Protein AF-A0A850MFL4-F1 (afdb_monomer_lite)

Radius of gyration: 18.97 Å; chains: 1; bounding box: 57×18×50 Å

Secondary structure (DSSP, 8-state):
-HHHHHHHHS-TTTS-HHHHHHHHHHHHHHHHHHHHHHHHH-PPPPHHHHHHHHHHHHHHHHHHHTSPTTHHHHHHHHHHHHHHHHHHHHHHHHHHHHHHHHHHHHT-

Sequence (108 aa):
ISNVLFAYLINLSLLPTWITILISLTFGLPVIVSWSKQTITNRDNSNTTRITTGIGGGIGLAMLIYLPTPYRELMIFSIFGSVFLILYFGKIRRYKRSSLEVQQRSNL

pLDDT: mean 78.22, std 10.34, range [46.91, 90.0]

Foldseek 3Di:
DVVVVVCVVDVVVPDDLVVLLVLLCVLQVLLLVQVLCCLQVVDDDDPVSVVSNVVSNVVSVVSLVVHDPPSSVVVVCVSVVSSVVSNVVSVVNVVVVVVVVVVVVVVD

Structure (mmCIF, N/CA/C/O backbone):
data_AF-A0A850MFL4-F1
#
_entry.id   AF-A0A850MFL4-F1
#
loop_
_atom_site.group_PDB
_atom_site.id
_atom_site.type_symbol
_atom_site.label_atom_id
_atom_site.label_alt_id
_atom_site.label_comp_id
_atom_site.label_asym_id
_atom_site.label_entity_id
_atom_site.label_seq_id
_atom_site.pdbx_PDB_ins_code
_atom_site.Cartn_x
_atom_site.Cartn_y
_atom_site.Cartn_z
_atom_site.occupancy
_atom_site.B_iso_or_equiv
_atom_site.auth_seq_id
_atom_site.auth_comp_id
_atom_site.auth_asym_id
_atom_site.auth_atom_id
_atom_site.pdbx_PDB_model_num
ATOM 1 N N . ILE A 1 1 ? -26.227 10.135 6.498 1.00 46.91 1 ILE A N 1
ATOM 2 C CA . ILE A 1 1 ? -27.003 8.901 6.207 1.00 46.91 1 ILE A CA 1
ATOM 3 C C . ILE A 1 1 ? -26.158 7.833 5.500 1.00 46.91 1 ILE A C 1
ATOM 5 O O . ILE A 1 1 ? -26.190 6.697 5.951 1.00 46.91 1 ILE A O 1
ATOM 9 N N . SER A 1 2 ? -25.319 8.165 4.507 1.00 53.50 2 SER A N 1
ATOM 10 C CA . SER A 1 2 ? -24.434 7.183 3.837 1.00 53.50 2 SER A CA 1
ATOM 11 C C . SER A 1 2 ? -23.399 6.515 4.762 1.00 53.50 2 SER A C 1
ATOM 13 O O . SER A 1 2 ? -23.269 5.296 4.744 1.00 53.50 2 SER A O 1
ATOM 15 N N . ASN A 1 3 ? -22.731 7.278 5.638 1.00 50.09 3 ASN A N 1
ATOM 16 C CA . ASN A 1 3 ? -21.756 6.729 6.600 1.00 50.09 3 ASN A CA 1
ATOM 17 C C . ASN A 1 3 ? -22.395 5.822 7.668 1.00 50.09 3 ASN A C 1
ATOM 19 O O . ASN A 1 3 ? -21.734 4.945 8.212 1.00 50.09 3 ASN A O 1
ATOM 23 N N . VAL A 1 4 ? -23.685 6.022 7.956 1.00 53.19 4 VAL A N 1
ATOM 24 C CA . VAL A 1 4 ? -24.418 5.272 8.989 1.00 53.19 4 VAL A CA 1
ATOM 25 C C . VAL A 1 4 ? -24.928 3.942 8.433 1.00 53.19 4 VAL A C 1
ATOM 27 O O . VAL A 1 4 ? -24.837 2.931 9.114 1.00 53.19 4 VAL A O 1
ATOM 30 N N . LEU A 1 5 ? -25.380 3.910 7.174 1.00 47.56 5 LEU A N 1
ATOM 31 C CA . LEU A 1 5 ? -25.802 2.673 6.504 1.00 47.56 5 LEU A CA 1
ATOM 32 C C . LEU A 1 5 ? -24.644 1.682 6.316 1.00 47.56 5 LEU A C 1
ATOM 34 O O . LEU A 1 5 ? -24.825 0.485 6.526 1.00 47.56 5 LEU A O 1
ATOM 38 N N . PHE A 1 6 ? -23.444 2.171 5.985 1.00 52.56 6 PHE A N 1
ATOM 39 C CA . PHE A 1 6 ? -22.262 1.312 5.854 1.00 52.56 6 PHE A CA 1
ATOM 40 C C . PHE A 1 6 ? -21.788 0.767 7.214 1.00 52.56 6 PHE A C 1
ATOM 42 O O . PHE A 1 6 ? -21.423 -0.400 7.316 1.00 52.56 6 PHE A O 1
ATOM 49 N N . ALA A 1 7 ? -21.871 1.582 8.274 1.00 52.12 7 ALA A N 1
ATOM 50 C CA . ALA A 1 7 ? -21.561 1.164 9.644 1.00 52.12 7 ALA A CA 1
ATOM 51 C C . ALA A 1 7 ? -22.602 0.195 10.245 1.00 52.12 7 ALA A C 1
ATOM 53 O O . ALA A 1 7 ? -22.272 -0.572 11.145 1.00 52.12 7 ALA A O 1
ATOM 54 N N . TYR A 1 8 ? -23.849 0.216 9.757 1.00 48.59 8 TYR A N 1
ATOM 55 C CA . TYR A 1 8 ? -24.928 -0.650 10.247 1.00 48.59 8 TYR A CA 1
ATOM 56 C C . TYR A 1 8 ? -24.892 -2.061 9.638 1.00 48.59 8 TYR A C 1
ATOM 58 O O . TYR A 1 8 ? -25.248 -3.025 10.307 1.00 48.59 8 TYR A O 1
ATOM 66 N N . LEU A 1 9 ? -24.428 -2.205 8.390 1.00 55.00 9 LEU A N 1
ATOM 67 C CA . LEU A 1 9 ? -24.315 -3.512 7.723 1.00 55.00 9 LEU A CA 1
ATOM 68 C C . LEU A 1 9 ? -23.134 -4.351 8.230 1.00 55.00 9 LEU A C 1
ATOM 70 O O . LEU A 1 9 ? -23.191 -5.577 8.193 1.00 55.00 9 LEU A O 1
ATOM 74 N N . ILE A 1 10 ? -22.073 -3.708 8.717 1.00 58.69 10 ILE A N 1
ATOM 75 C CA . ILE A 1 10 ? -20.923 -4.368 9.334 1.00 58.69 10 ILE A CA 1
ATOM 76 C C . ILE A 1 10 ? -20.556 -3.532 10.549 1.00 58.69 10 ILE A C 1
ATOM 78 O O . ILE A 1 10 ? -19.902 -2.49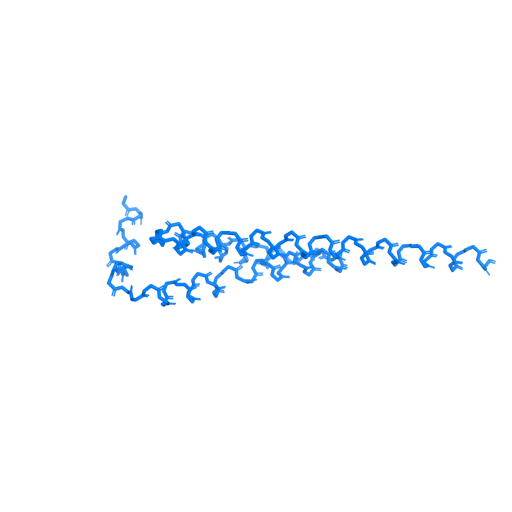6 10.427 1.00 58.69 10 ILE A O 1
ATOM 82 N N . ASN A 1 11 ? -20.975 -3.974 11.732 1.00 61.25 11 ASN A N 1
ATOM 83 C CA . ASN A 1 11 ? -20.535 -3.344 12.964 1.00 61.25 11 ASN A CA 1
ATOM 84 C C . ASN A 1 11 ? -19.046 -3.671 13.173 1.00 61.25 11 ASN A C 1
ATOM 86 O O . ASN A 1 11 ? -18.683 -4.654 13.814 1.00 61.25 11 ASN A O 1
ATOM 90 N N . LEU A 1 12 ? -18.179 -2.852 12.577 1.00 60.19 12 LEU A N 1
ATOM 91 C CA . LEU A 1 12 ? -16.721 -2.998 12.588 1.00 60.19 12 LEU A CA 1
ATOM 92 C C . LEU A 1 12 ? -16.135 -3.005 14.007 1.00 60.19 12 LEU A C 1
ATOM 94 O O . LEU A 1 12 ? -15.028 -3.499 14.191 1.00 60.19 12 LEU A O 1
ATOM 98 N N . SER A 1 13 ? -16.874 -2.503 15.003 1.00 60.53 13 SER A N 1
ATOM 99 C CA . SER A 1 13 ? -16.479 -2.568 16.416 1.00 60.53 13 SER A CA 1
ATOM 100 C C . SER A 1 13 ? -16.594 -3.974 17.025 1.00 60.53 13 SER A C 1
ATOM 102 O O . SER A 1 13 ? -15.897 -4.277 17.988 1.00 60.53 13 SER A O 1
ATOM 104 N N . LEU A 1 14 ? -17.442 -4.839 16.452 1.00 66.62 14 LEU A N 1
ATOM 105 C CA . LEU A 1 14 ? -17.616 -6.237 16.866 1.00 66.62 14 LEU A CA 1
ATOM 106 C C . LEU A 1 14 ? -16.653 -7.187 16.145 1.00 66.62 14 LEU A C 1
ATOM 108 O O . LEU A 1 14 ? -16.489 -8.332 16.565 1.00 66.62 14 LEU A O 1
ATOM 112 N N . LEU A 1 15 ? -16.022 -6.735 15.058 1.00 71.12 15 LEU A N 1
ATOM 113 C CA . LEU A 1 15 ? -15.033 -7.532 14.350 1.00 71.12 15 LEU A CA 1
ATOM 114 C C . LEU A 1 15 ? -13.700 -7.514 15.110 1.00 71.12 15 LEU A C 1
ATOM 116 O O . LEU A 1 15 ? -13.221 -6.444 15.494 1.00 71.12 15 LEU A O 1
ATOM 120 N N . PRO A 1 16 ? -13.053 -8.678 15.285 1.00 81.06 16 PRO A N 1
ATOM 121 C CA . PRO A 1 16 ? -11.688 -8.734 15.775 1.00 81.06 16 PRO A CA 1
ATOM 122 C C . PRO A 1 16 ? -10.771 -7.820 14.957 1.00 81.06 16 PRO A C 1
ATOM 124 O O . PRO A 1 16 ? -10.794 -7.839 13.724 1.00 81.06 16 PRO A O 1
ATOM 127 N N . THR A 1 17 ? -9.918 -7.056 15.637 1.00 78.62 17 THR A N 1
ATOM 128 C CA . THR A 1 17 ? -9.022 -6.061 15.021 1.00 78.62 17 THR A CA 1
ATOM 129 C C . THR A 1 17 ? -8.161 -6.637 13.896 1.00 78.62 17 THR A C 1
ATOM 131 O O . THR A 1 17 ? -7.934 -5.968 12.890 1.00 78.62 17 THR A O 1
ATOM 134 N N . TRP A 1 18 ? -7.733 -7.896 14.016 1.00 80.56 18 TRP A N 1
ATOM 135 C CA . TRP A 1 18 ? -6.958 -8.591 12.988 1.00 80.56 18 TRP A CA 1
ATOM 136 C C . TRP A 1 18 ? -7.737 -8.809 11.678 1.00 80.56 18 TRP A C 1
ATOM 138 O O . TRP A 1 18 ? -7.136 -8.741 10.607 1.00 80.56 18 TRP A O 1
ATOM 148 N N . ILE A 1 19 ? -9.062 -8.998 11.727 1.00 83.19 19 ILE A N 1
ATOM 149 C CA . ILE A 1 19 ? -9.900 -9.117 10.521 1.00 83.19 19 ILE A CA 1
ATOM 150 C C . ILE A 1 19 ? -9.961 -7.769 9.810 1.00 83.19 19 ILE A C 1
ATOM 152 O O . ILE A 1 19 ? -9.737 -7.693 8.603 1.00 83.19 19 ILE A O 1
ATOM 156 N N . THR A 1 20 ? -10.189 -6.690 10.557 1.00 79.19 20 THR A N 1
ATOM 157 C CA . THR A 1 20 ? -10.224 -5.328 10.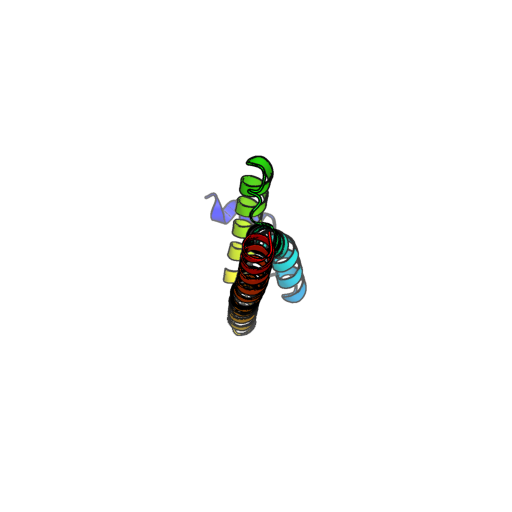009 1.00 79.19 20 THR A CA 1
ATOM 158 C C . THR A 1 20 ? -8.878 -4.943 9.384 1.00 79.19 20 THR A C 1
ATOM 160 O O . THR A 1 20 ? -8.843 -4.337 8.313 1.00 79.19 20 THR A O 1
ATOM 163 N N . ILE A 1 21 ? -7.766 -5.371 9.995 1.00 82.38 21 ILE A N 1
ATOM 164 C CA . ILE A 1 21 ? -6.411 -5.241 9.436 1.00 82.38 21 ILE A CA 1
ATOM 165 C C . ILE A 1 21 ? -6.288 -5.998 8.106 1.00 82.38 21 ILE A C 1
ATOM 167 O O . ILE A 1 21 ? -5.848 -5.415 7.116 1.00 82.38 21 ILE A O 1
ATOM 171 N N . LEU A 1 22 ? -6.690 -7.272 8.050 1.00 84.94 22 LEU A N 1
ATOM 172 C CA . LEU A 1 22 ? -6.593 -8.088 6.834 1.00 84.94 22 LEU A CA 1
ATOM 173 C C . LEU A 1 22 ? -7.426 -7.526 5.683 1.00 84.94 22 LEU A C 1
ATOM 175 O O . LEU A 1 22 ? -6.964 -7.497 4.541 1.00 84.94 22 LEU A O 1
ATOM 179 N N . ILE A 1 23 ? -8.638 -7.053 5.972 1.00 83.12 23 ILE A N 1
ATOM 180 C CA . ILE A 1 23 ? -9.494 -6.433 4.962 1.00 83.12 23 ILE A CA 1
ATOM 181 C C . ILE A 1 23 ? -8.844 -5.133 4.469 1.00 83.12 23 ILE A C 1
ATOM 183 O O . ILE A 1 23 ? -8.688 -4.951 3.262 1.00 83.12 23 ILE A O 1
ATOM 187 N N . SER A 1 24 ? -8.371 -4.274 5.379 1.00 83.19 24 SER A N 1
ATOM 188 C CA . SER A 1 24 ? -7.659 -3.043 5.013 1.00 83.19 24 SER A CA 1
ATOM 189 C C . SER A 1 24 ? -6.438 -3.319 4.125 1.00 83.19 24 SER A C 1
ATOM 191 O O . SER A 1 24 ? -6.268 -2.661 3.098 1.00 83.19 24 SER A O 1
ATOM 193 N N . LEU A 1 25 ? -5.642 -4.346 4.441 1.00 83.44 25 LEU A N 1
ATOM 194 C CA . LEU A 1 25 ? -4.505 -4.764 3.618 1.00 83.44 25 LEU A CA 1
ATOM 195 C C . LEU A 1 25 ? -4.940 -5.296 2.251 1.00 83.44 25 LEU A C 1
ATOM 197 O O . LEU A 1 25 ? -4.344 -4.934 1.241 1.00 83.44 25 LEU A O 1
ATOM 201 N N . THR A 1 26 ? -5.993 -6.107 2.192 1.00 85.31 26 THR A N 1
ATOM 202 C CA . THR A 1 26 ? -6.492 -6.687 0.935 1.00 85.31 26 THR A CA 1
ATOM 203 C C . THR A 1 26 ? -6.941 -5.600 -0.043 1.00 85.31 26 THR A C 1
ATOM 205 O O . THR A 1 26 ? -6.670 -5.687 -1.239 1.00 85.31 26 THR A O 1
ATOM 208 N N . PHE A 1 27 ? -7.578 -4.546 0.465 1.00 83.31 27 PHE A N 1
ATOM 209 C CA . PHE A 1 27 ? -8.025 -3.412 -0.340 1.00 83.31 27 PHE A CA 1
ATOM 210 C C . PHE A 1 27 ? -6.915 -2.374 -0.602 1.00 83.31 27 PHE A C 1
ATOM 212 O O . PHE A 1 27 ? -6.897 -1.750 -1.664 1.00 83.31 27 PHE A O 1
ATOM 219 N N . GLY A 1 28 ? -5.955 -2.217 0.316 1.00 80.19 28 GLY A N 1
ATOM 220 C CA . GLY A 1 28 ? -4.861 -1.242 0.221 1.00 80.19 28 GLY A CA 1
ATOM 221 C C . GLY A 1 28 ? -3.636 -1.703 -0.582 1.00 80.19 28 GLY A C 1
ATOM 222 O O . GLY A 1 28 ? -3.066 -0.920 -1.347 1.00 80.19 28 GLY A O 1
ATOM 223 N N . LEU A 1 29 ? -3.230 -2.973 -0.471 1.00 82.25 29 LEU A N 1
ATOM 224 C CA . LEU A 1 29 ? -2.049 -3.522 -1.158 1.00 82.25 29 LEU A CA 1
ATOM 225 C C . LEU A 1 29 ? -2.096 -3.395 -2.691 1.00 82.25 29 LEU A C 1
ATOM 227 O O . LEU A 1 29 ? -1.064 -3.053 -3.277 1.00 82.25 29 LEU A O 1
ATOM 231 N N . PRO A 1 30 ? -3.244 -3.594 -3.372 1.00 85.88 30 PRO A N 1
ATOM 232 C CA . PRO A 1 30 ? -3.332 -3.401 -4.817 1.00 85.88 30 PRO A CA 1
ATOM 233 C C . PRO A 1 30 ? -2.905 -2.001 -5.275 1.00 85.88 30 PRO A C 1
ATOM 235 O O . PRO A 1 30 ? -2.333 -1.866 -6.357 1.00 85.88 30 PRO A O 1
ATOM 238 N N . VAL A 1 31 ? -3.120 -0.965 -4.455 1.00 83.69 31 VAL A N 1
ATOM 239 C CA . VAL A 1 31 ? -2.679 0.410 -4.753 1.00 83.69 31 VAL A CA 1
ATOM 240 C C . VAL A 1 31 ? -1.166 0.513 -4.724 1.00 83.69 31 VAL A C 1
ATOM 242 O O . VAL A 1 31 ? -0.562 1.001 -5.678 1.00 83.69 31 VAL A O 1
ATOM 245 N N . ILE A 1 32 ? -0.550 -0.014 -3.666 1.00 83.69 32 ILE A N 1
ATOM 246 C CA . ILE A 1 32 ? 0.904 -0.009 -3.501 1.00 83.6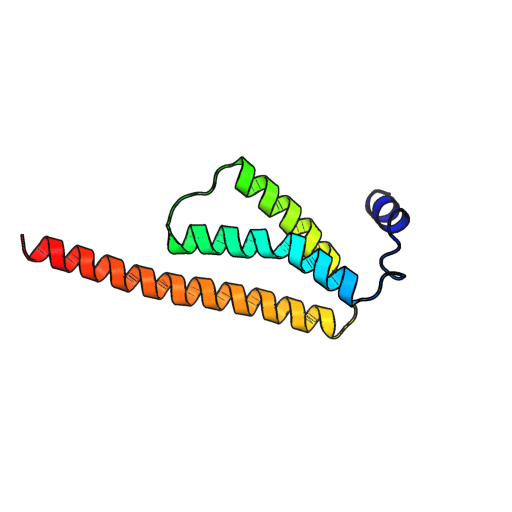9 32 ILE A CA 1
ATOM 247 C C . ILE A 1 32 ? 1.556 -0.774 -4.656 1.00 83.69 32 ILE A C 1
ATOM 249 O O . ILE A 1 32 ? 2.487 -0.268 -5.280 1.00 83.69 32 ILE A O 1
ATOM 253 N N . VAL A 1 33 ? 1.036 -1.952 -5.012 1.00 84.81 33 VAL A N 1
ATOM 254 C CA . VAL A 1 33 ? 1.540 -2.756 -6.141 1.00 84.81 33 VAL A CA 1
ATOM 255 C C . VAL A 1 33 ? 1.359 -2.023 -7.474 1.00 84.81 33 VAL A C 1
ATOM 257 O O . VAL A 1 33 ? 2.288 -1.967 -8.283 1.00 84.81 33 VAL A O 1
ATOM 260 N N . SER A 1 34 ? 0.192 -1.417 -7.698 1.00 83.94 34 SER A N 1
ATOM 261 C CA . SER A 1 34 ? -0.120 -0.618 -8.890 1.00 83.94 34 SER A CA 1
ATOM 262 C C . SER A 1 34 ? 0.858 0.547 -9.068 1.00 83.94 34 SER A C 1
ATOM 264 O O . SER A 1 34 ? 1.401 0.736 -10.161 1.00 83.94 34 SER A O 1
ATOM 266 N N . TRP A 1 35 ? 1.138 1.293 -7.997 1.00 80.06 35 TRP A N 1
ATOM 267 C CA . TRP A 1 35 ? 2.072 2.422 -8.001 1.00 80.06 35 TRP A CA 1
ATOM 268 C C . TRP A 1 35 ? 3.528 1.971 -8.118 1.00 80.06 35 TRP A C 1
ATOM 270 O O . TRP A 1 35 ? 4.304 2.579 -8.857 1.00 80.06 35 TRP A O 1
ATOM 280 N N . SER A 1 36 ? 3.893 0.861 -7.471 1.00 83.00 36 SER A N 1
ATOM 281 C CA . SER A 1 36 ? 5.218 0.242 -7.605 1.00 83.00 36 SER A CA 1
ATOM 282 C C . SER A 1 36 ? 5.493 -0.141 -9.050 1.00 83.00 36 SER A C 1
ATOM 284 O O . SER A 1 36 ? 6.546 0.179 -9.601 1.00 83.00 36 SER A O 1
ATOM 286 N N . LYS A 1 37 ? 4.523 -0.792 -9.700 1.00 82.75 37 LYS A N 1
ATOM 287 C CA . LYS A 1 37 ? 4.646 -1.233 -11.087 1.00 82.75 37 LYS A CA 1
ATOM 288 C C . LYS A 1 37 ? 4.782 -0.048 -12.037 1.00 82.75 37 LYS A C 1
ATOM 290 O O . LYS A 1 37 ? 5.691 -0.065 -12.867 1.00 82.75 37 LYS A O 1
ATOM 295 N N . GLN A 1 38 ? 3.955 0.988 -11.884 1.00 82.38 38 GLN A N 1
ATOM 296 C CA . GLN A 1 38 ? 4.091 2.237 -12.647 1.00 82.38 38 GLN A CA 1
ATOM 297 C C . GLN A 1 38 ? 5.473 2.865 -12.425 1.00 82.38 38 GLN A C 1
ATOM 299 O O . GLN A 1 38 ? 6.156 3.239 -13.377 1.00 82.38 38 GLN A O 1
ATOM 304 N N . THR A 1 39 ? 5.954 2.871 -11.179 1.00 80.44 39 THR A N 1
ATOM 305 C CA . THR A 1 39 ? 7.259 3.442 -10.835 1.00 80.44 39 THR A CA 1
ATOM 306 C C . THR A 1 39 ? 8.432 2.642 -11.410 1.00 80.44 39 THR A C 1
ATOM 308 O O . THR A 1 39 ? 9.450 3.217 -11.783 1.00 80.44 39 THR A O 1
ATOM 311 N N . ILE A 1 40 ? 8.344 1.321 -11.494 1.00 78.44 40 ILE A N 1
ATOM 312 C CA . ILE A 1 40 ? 9.462 0.501 -11.978 1.00 78.44 40 ILE A CA 1
ATOM 313 C C . ILE A 1 40 ? 9.451 0.400 -13.506 1.00 78.44 40 ILE A C 1
ATOM 315 O O . ILE A 1 40 ? 10.507 0.436 -14.134 1.00 78.44 40 ILE A O 1
ATOM 319 N N . THR A 1 41 ? 8.269 0.258 -14.108 1.00 80.81 41 THR A N 1
ATOM 320 C CA . THR A 1 41 ? 8.129 -0.044 -15.542 1.00 80.81 41 THR A CA 1
ATOM 321 C C . THR A 1 41 ? 7.866 1.179 -16.411 1.00 80.81 41 THR A C 1
ATOM 323 O O . THR A 1 41 ? 7.966 1.063 -17.629 1.00 80.81 41 THR A O 1
ATOM 326 N N . ASN A 1 42 ? 7.549 2.335 -15.812 1.00 72.06 42 ASN A N 1
ATOM 327 C CA . ASN A 1 42 ? 7.188 3.573 -16.513 1.00 72.06 42 ASN A CA 1
ATOM 328 C C . ASN A 1 42 ? 6.035 3.386 -17.521 1.00 72.06 42 ASN A C 1
ATOM 330 O O . ASN A 1 42 ? 5.892 4.153 -18.468 1.00 72.06 42 ASN A O 1
ATOM 334 N N . ARG A 1 43 ? 5.238 2.327 -17.337 1.00 76.19 43 ARG A N 1
ATOM 335 C CA . ARG A 1 43 ? 4.032 2.065 -18.110 1.00 76.19 43 ARG A CA 1
ATOM 336 C C . ARG A 1 43 ? 2.846 2.556 -17.314 1.00 76.19 43 ARG A C 1
ATOM 338 O O . ARG A 1 43 ? 2.660 2.151 -16.165 1.00 76.19 43 ARG A O 1
ATOM 345 N N . ASP A 1 44 ? 2.048 3.387 -17.961 1.00 74.81 44 ASP A N 1
ATOM 346 C CA . ASP A 1 44 ? 0.779 3.820 -17.415 1.00 74.81 44 ASP A CA 1
ATOM 347 C C . ASP A 1 44 ? -0.167 2.630 -17.270 1.00 74.81 44 ASP A C 1
ATOM 349 O O . ASP A 1 44 ? -0.303 1.784 -18.157 1.00 74.81 44 ASP A O 1
ATOM 353 N N . ASN A 1 45 ? -0.811 2.554 -16.108 1.00 78.69 45 ASN A N 1
ATOM 354 C CA . ASN A 1 45 ? -1.861 1.576 -15.886 1.00 78.69 45 ASN A CA 1
ATOM 355 C C . ASN A 1 45 ? -3.114 1.964 -16.676 1.00 78.69 45 ASN A C 1
ATOM 357 O O . ASN A 1 45 ? -3.404 3.145 -16.864 1.00 78.69 45 ASN A O 1
ATOM 361 N N . SER A 1 46 ? -3.881 0.952 -17.093 1.00 84.94 46 SER A N 1
ATOM 362 C CA . SER A 1 46 ? -5.161 1.171 -17.767 1.00 84.94 46 SER A CA 1
ATOM 363 C C . SER A 1 46 ? -6.105 2.016 -16.904 1.00 84.94 46 SER A C 1
ATOM 365 O O . SER A 1 46 ? -6.045 1.970 -15.669 1.00 84.94 46 SER A O 1
ATOM 367 N N . ASN A 1 47 ? -7.006 2.760 -17.550 1.00 84.31 47 ASN A N 1
ATOM 368 C CA . ASN A 1 47 ? -7.945 3.635 -16.848 1.00 84.31 47 ASN A CA 1
ATOM 369 C C . ASN A 1 47 ? -8.817 2.848 -15.851 1.00 84.31 47 ASN A C 1
ATOM 371 O O . ASN A 1 47 ? -8.996 3.261 -14.708 1.00 84.31 47 ASN A O 1
ATOM 375 N N . THR A 1 48 ? -9.246 1.644 -16.239 1.00 83.50 48 THR A N 1
ATOM 376 C CA . THR A 1 48 ? -9.984 0.715 -15.375 1.00 83.50 48 THR A CA 1
ATOM 377 C C . THR A 1 48 ? -9.183 0.336 -14.130 1.00 83.50 48 THR A C 1
ATOM 379 O O . THR A 1 48 ? -9.711 0.387 -13.025 1.00 83.50 48 THR A O 1
ATOM 382 N N . THR A 1 49 ? -7.891 0.015 -14.274 1.00 83.00 49 THR A N 1
ATOM 383 C CA . THR A 1 49 ? -7.017 -0.327 -13.138 1.00 83.00 49 THR A CA 1
ATOM 384 C C . THR A 1 49 ? -6.806 0.858 -12.196 1.00 83.00 49 THR A C 1
ATOM 386 O O . THR A 1 49 ? -6.748 0.670 -10.983 1.00 83.00 49 THR A O 1
ATOM 389 N N . ARG A 1 50 ? -6.695 2.086 -12.721 1.00 81.50 50 ARG A N 1
ATOM 390 C CA . ARG A 1 50 ? -6.578 3.301 -11.894 1.00 81.50 50 ARG A CA 1
ATOM 391 C C . ARG A 1 50 ? -7.830 3.515 -11.046 1.00 81.50 50 ARG A C 1
ATOM 393 O O . ARG A 1 50 ? -7.709 3.773 -9.854 1.00 81.50 50 ARG A O 1
ATOM 400 N N . ILE A 1 51 ? -9.010 3.337 -11.636 1.00 84.06 51 ILE A N 1
ATOM 401 C CA . ILE A 1 51 ? -10.289 3.490 -10.934 1.00 84.06 51 ILE A CA 1
ATOM 402 C C . ILE A 1 51 ? -10.465 2.397 -9.873 1.00 84.06 51 ILE A C 1
ATOM 404 O O . ILE A 1 51 ? -10.756 2.713 -8.723 1.00 84.06 51 ILE A O 1
ATOM 408 N N . THR A 1 52 ? -10.235 1.122 -10.209 1.00 84.00 52 THR A N 1
ATOM 409 C CA . THR A 1 52 ? -10.418 0.017 -9.250 1.00 84.00 52 THR A CA 1
ATOM 410 C C . THR A 1 52 ? -9.428 0.080 -8.093 1.00 84.00 52 THR A C 1
ATOM 412 O O . THR A 1 52 ? -9.820 -0.116 -6.944 1.00 84.00 52 THR A O 1
ATOM 415 N N . THR A 1 53 ? -8.162 0.413 -8.363 1.00 86.56 53 THR A N 1
ATOM 416 C CA . THR A 1 53 ? -7.166 0.610 -7.300 1.00 86.56 53 THR A CA 1
ATOM 417 C C . THR A 1 53 ? -7.446 1.876 -6.490 1.00 86.56 53 THR A C 1
ATOM 419 O O . THR A 1 53 ? -7.298 1.841 -5.278 1.00 86.56 53 THR A O 1
ATOM 422 N N . GLY A 1 54 ? -7.940 2.959 -7.095 1.00 83.12 54 GLY A N 1
ATOM 423 C CA . GLY A 1 54 ? -8.356 4.161 -6.365 1.00 83.12 54 GLY A CA 1
ATOM 424 C C . GLY A 1 54 ? -9.520 3.907 -5.401 1.00 83.12 54 GLY A C 1
ATOM 425 O O . GLY A 1 54 ? -9.433 4.255 -4.225 1.00 83.12 54 GLY A O 1
ATOM 426 N N . ILE A 1 55 ? -10.581 3.241 -5.871 1.00 85.75 55 ILE A N 1
ATOM 427 C CA . ILE A 1 55 ? -11.746 2.890 -5.043 1.00 85.75 55 ILE A CA 1
ATOM 428 C C . ILE A 1 55 ? -11.345 1.897 -3.945 1.00 85.75 55 ILE A C 1
ATOM 430 O O . ILE A 1 55 ? -11.654 2.121 -2.776 1.00 85.75 55 ILE A O 1
ATOM 434 N N . GLY A 1 56 ? -10.612 0.835 -4.298 1.00 84.25 56 GLY A N 1
ATOM 435 C CA . GLY A 1 56 ? -10.110 -0.144 -3.330 1.00 84.25 56 GLY A CA 1
ATOM 436 C C . GLY A 1 56 ? -9.208 0.499 -2.276 1.00 84.25 56 GLY A C 1
ATOM 437 O O . GLY A 1 56 ? -9.414 0.301 -1.084 1.00 84.25 56 GLY A O 1
ATOM 438 N N . GLY A 1 57 ? -8.289 1.370 -2.693 1.00 84.12 57 GLY A N 1
ATOM 439 C CA . GLY A 1 57 ? -7.442 2.147 -1.791 1.00 84.12 57 GLY A CA 1
ATOM 440 C C . GLY A 1 57 ? -8.225 3.027 -0.830 1.00 84.12 57 GLY A C 1
ATOM 441 O O . GLY A 1 57 ? -7.912 3.055 0.357 1.00 84.12 57 GLY A O 1
ATOM 442 N N . GLY A 1 58 ? -9.264 3.707 -1.321 1.00 84.00 58 GLY A N 1
ATOM 443 C CA . GLY A 1 58 ? -10.152 4.524 -0.495 1.00 84.00 58 GLY A CA 1
ATOM 444 C C . GLY A 1 58 ? -10.861 3.706 0.586 1.00 84.00 58 GLY A C 1
ATOM 445 O O . GLY A 1 58 ? -10.884 4.115 1.745 1.00 84.00 58 GLY A O 1
ATOM 446 N N . ILE A 1 59 ? -11.364 2.518 0.237 1.00 83.56 59 ILE A N 1
ATOM 447 C CA . ILE A 1 59 ? -11.976 1.580 1.193 1.00 83.56 59 ILE A CA 1
ATOM 448 C C . ILE A 1 59 ? -10.939 1.099 2.217 1.00 83.56 59 ILE A C 1
ATOM 450 O O . ILE A 1 59 ? -11.193 1.140 3.422 1.00 83.56 59 ILE A O 1
ATOM 454 N N . GLY A 1 60 ? -9.752 0.693 1.756 1.00 84.19 60 GLY A N 1
ATOM 455 C CA . GLY A 1 60 ? -8.666 0.234 2.623 1.00 84.19 60 GLY A CA 1
ATOM 456 C C . GLY A 1 60 ? -8.213 1.305 3.619 1.00 84.19 60 GLY A C 1
ATOM 457 O O . GLY A 1 60 ? -8.018 0.998 4.796 1.00 84.19 60 GLY A O 1
ATOM 458 N N . LEU A 1 61 ? -8.120 2.564 3.172 1.00 84.06 61 LEU A N 1
ATOM 459 C CA . LEU A 1 61 ? -7.760 3.716 4.000 1.00 84.06 61 LEU A CA 1
ATOM 460 C C . LEU A 1 61 ? -8.861 4.069 5.007 1.00 84.06 61 LEU A C 1
ATOM 462 O O . LEU A 1 61 ? -8.559 4.326 6.171 1.00 84.06 61 LEU A O 1
ATOM 466 N N . ALA A 1 62 ? -10.128 4.049 4.586 1.00 84.69 62 ALA A N 1
ATOM 467 C CA . ALA A 1 62 ? -11.261 4.303 5.472 1.00 84.69 62 ALA A CA 1
ATOM 468 C C . ALA A 1 62 ? -11.310 3.287 6.623 1.00 84.69 62 ALA A C 1
ATOM 470 O O . ALA A 1 62 ? -11.488 3.673 7.779 1.00 84.69 62 ALA A O 1
ATOM 471 N N . MET A 1 63 ? -11.066 2.005 6.328 1.00 82.12 63 MET A N 1
ATOM 472 C CA . MET A 1 63 ? -10.932 0.981 7.367 1.00 82.12 63 MET A CA 1
ATOM 473 C C . MET A 1 63 ? -9.726 1.231 8.269 1.00 82.12 63 MET A C 1
ATOM 475 O O . MET A 1 63 ? -9.833 1.069 9.478 1.00 82.12 63 MET A O 1
ATOM 479 N N . LEU A 1 64 ? -8.603 1.679 7.703 1.00 83.38 64 LEU A N 1
ATOM 480 C CA . LEU A 1 64 ? -7.389 1.997 8.454 1.00 83.38 64 LEU A CA 1
ATOM 481 C C . LEU A 1 64 ? -7.603 3.091 9.501 1.00 83.38 64 LEU A C 1
ATOM 483 O O . LEU A 1 64 ? -7.148 2.964 10.634 1.00 83.38 64 LEU A O 1
ATOM 487 N N . ILE A 1 65 ? -8.326 4.149 9.140 1.00 83.81 65 ILE A N 1
ATOM 488 C CA . ILE A 1 65 ? -8.643 5.254 10.054 1.00 83.81 65 ILE A CA 1
ATOM 489 C C . ILE A 1 65 ? -9.513 4.773 11.224 1.00 83.81 65 ILE A C 1
ATOM 491 O O . ILE A 1 65 ? -9.387 5.287 12.337 1.00 83.81 65 ILE A O 1
ATOM 495 N N . TYR A 1 66 ? -10.350 3.761 10.988 1.00 82.75 66 TYR A N 1
ATOM 496 C CA . TYR A 1 66 ? -11.231 3.175 11.993 1.00 82.75 66 TYR A CA 1
ATOM 497 C C . TYR A 1 66 ? -10.498 2.285 13.014 1.00 82.75 66 TYR A C 1
ATOM 499 O O . TYR A 1 66 ? -11.072 1.942 14.046 1.00 82.75 66 TYR A O 1
ATOM 507 N N . LEU A 1 67 ? -9.234 1.911 12.772 1.00 82.06 67 LEU A N 1
ATOM 508 C CA . LEU A 1 67 ? -8.473 1.120 13.739 1.00 82.06 67 LEU A CA 1
ATOM 509 C C . LEU A 1 67 ? -8.177 1.928 15.018 1.00 82.06 67 LEU A C 1
ATOM 511 O O . LEU A 1 67 ? -7.856 3.121 14.945 1.00 82.06 67 LEU A O 1
ATOM 515 N N . PRO A 1 68 ? -8.205 1.272 16.191 1.00 81.19 68 PRO A N 1
ATOM 516 C CA . PRO A 1 68 ? -7.769 1.885 17.436 1.00 81.19 68 PRO A CA 1
ATOM 517 C C . PRO A 1 68 ? -6.246 2.079 17.464 1.00 81.19 68 PRO A C 1
ATOM 519 O O . PRO A 1 68 ? -5.477 1.320 16.862 1.00 81.19 68 PRO A O 1
ATOM 522 N N . THR A 1 69 ? -5.805 3.084 18.218 1.00 82.81 69 THR A N 1
ATOM 523 C CA . THR A 1 69 ? -4.393 3.272 18.582 1.00 82.81 69 THR A CA 1
ATOM 524 C C . THR A 1 69 ? -3.918 2.080 19.426 1.00 82.81 69 THR A C 1
ATOM 526 O O . THR A 1 69 ? -4.677 1.639 20.292 1.00 82.81 69 THR A O 1
ATOM 529 N N . PRO A 1 70 ? -2.704 1.523 19.214 1.00 84.19 70 PRO A N 1
ATOM 530 C CA . PRO A 1 70 ? -1.608 1.997 18.349 1.00 84.19 70 PRO A CA 1
ATOM 531 C C . PRO A 1 70 ? -1.562 1.380 16.933 1.00 84.19 70 PRO A C 1
ATOM 533 O O . PRO A 1 70 ? -0.646 1.652 16.154 1.00 84.19 70 PRO A O 1
ATOM 536 N N . TYR A 1 71 ? -2.499 0.491 16.596 1.00 83.81 71 TYR A N 1
ATOM 537 C CA . TYR A 1 71 ? -2.439 -0.295 15.358 1.00 83.81 71 TYR A CA 1
ATOM 538 C C . TYR A 1 71 ? -2.566 0.569 14.107 1.00 83.81 71 TYR A C 1
ATOM 540 O O . TYR A 1 71 ? -1.896 0.316 13.105 1.00 83.81 71 TYR A O 1
ATOM 548 N N . ARG A 1 72 ? -3.405 1.605 14.177 1.00 85.56 72 ARG A N 1
ATOM 549 C CA . ARG A 1 72 ? -3.573 2.578 13.098 1.00 85.56 72 ARG A CA 1
ATOM 550 C C . ARG A 1 72 ? -2.252 3.259 12.761 1.00 85.56 72 ARG A C 1
ATOM 552 O O . ARG A 1 72 ? -1.869 3.305 11.597 1.00 85.56 72 ARG A O 1
ATOM 559 N N . GLU A 1 73 ? -1.549 3.765 13.767 1.00 87.12 73 GLU A N 1
ATOM 560 C CA . GLU A 1 73 ? -0.296 4.491 13.594 1.00 87.12 73 GLU A CA 1
ATOM 561 C C . GLU A 1 73 ? 0.777 3.572 12.997 1.00 87.12 73 GLU A C 1
ATOM 563 O O . GLU A 1 73 ? 1.408 3.937 12.006 1.00 87.12 73 GLU A O 1
ATOM 568 N N . LEU A 1 74 ? 0.919 2.347 13.516 1.00 88.44 74 LEU A N 1
ATOM 569 C CA . LEU A 1 74 ? 1.860 1.354 12.983 1.00 88.44 74 LEU A CA 1
ATOM 570 C C . LEU A 1 74 ? 1.582 1.002 11.516 1.00 88.44 74 LEU A C 1
ATOM 572 O O . LEU A 1 74 ? 2.509 0.926 10.709 1.00 88.44 74 LEU A O 1
ATOM 576 N N . MET A 1 75 ? 0.314 0.816 11.152 1.00 85.94 75 MET A N 1
ATOM 577 C CA . MET A 1 75 ? -0.082 0.506 9.776 1.00 85.94 75 MET A CA 1
ATOM 578 C C . MET A 1 75 ? 0.161 1.685 8.831 1.00 85.94 75 MET A C 1
ATOM 580 O O . MET A 1 75 ? 0.694 1.492 7.739 1.00 85.94 75 MET A O 1
ATOM 584 N N . ILE A 1 76 ? -0.163 2.910 9.256 1.00 87.44 76 ILE A N 1
ATOM 585 C CA . ILE A 1 76 ? 0.140 4.128 8.495 1.00 87.44 76 ILE A CA 1
ATOM 586 C C . ILE A 1 76 ? 1.652 4.228 8.258 1.00 87.44 76 ILE A C 1
ATOM 588 O O . ILE A 1 76 ? 2.081 4.370 7.112 1.00 87.44 76 ILE A O 1
ATOM 592 N N . PHE A 1 77 ? 2.467 4.076 9.306 1.00 90.00 77 PHE A N 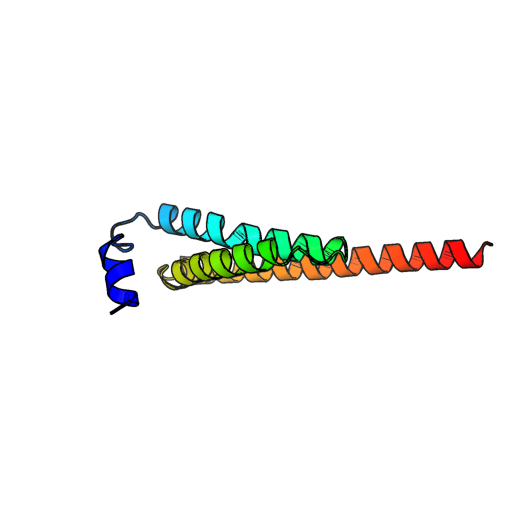1
ATOM 593 C CA . PHE A 1 77 ? 3.927 4.075 9.185 1.00 90.00 77 PHE A CA 1
ATOM 594 C C . PHE A 1 77 ? 4.435 2.980 8.242 1.00 90.00 77 PHE A C 1
ATOM 596 O O . PHE A 1 77 ? 5.297 3.248 7.407 1.00 90.00 77 PHE A O 1
ATOM 603 N N . SER A 1 78 ? 3.886 1.767 8.326 1.00 87.94 78 SER A N 1
ATOM 604 C CA . SER A 1 78 ? 4.260 0.653 7.452 1.00 87.94 78 SER A CA 1
ATOM 605 C C . SER A 1 78 ? 3.956 0.943 5.978 1.00 87.94 78 SER A C 1
ATOM 607 O O . SER A 1 78 ? 4.803 0.704 5.112 1.00 87.94 78 SER A O 1
ATOM 609 N N . ILE A 1 79 ? 2.788 1.520 5.679 1.00 86.38 79 ILE A N 1
ATOM 610 C CA . ILE A 1 79 ? 2.392 1.881 4.312 1.00 86.38 79 ILE A CA 1
ATOM 611 C C . ILE A 1 79 ? 3.297 2.981 3.763 1.00 86.38 79 ILE A C 1
ATOM 613 O O . ILE A 1 79 ? 3.872 2.813 2.686 1.00 86.38 79 ILE A O 1
ATOM 617 N N . PHE A 1 80 ? 3.465 4.083 4.498 1.00 87.12 80 PHE A N 1
ATOM 618 C CA . PHE A 1 80 ? 4.329 5.179 4.059 1.00 87.12 80 PHE A CA 1
ATOM 619 C C . PHE A 1 80 ? 5.784 4.729 3.912 1.00 87.12 80 PHE A C 1
ATOM 621 O O . PHE A 1 80 ? 6.419 5.058 2.912 1.00 87.12 80 PHE A O 1
ATOM 628 N N . GLY A 1 81 ? 6.289 3.920 4.847 1.00 89.25 81 GLY A N 1
ATOM 629 C CA . GLY A 1 81 ? 7.625 3.331 4.770 1.00 89.25 81 GLY A CA 1
ATOM 630 C C . GLY A 1 81 ? 7.798 2.442 3.538 1.00 89.25 81 GLY A C 1
ATOM 631 O O . GLY A 1 81 ? 8.777 2.582 2.806 1.00 89.25 81 GLY A O 1
ATOM 632 N N . SER A 1 82 ? 6.818 1.585 3.244 1.00 86.50 82 SER A N 1
ATOM 633 C CA . SER A 1 82 ? 6.842 0.714 2.063 1.00 86.50 82 SER A CA 1
ATOM 634 C C . SER A 1 82 ? 6.841 1.522 0.765 1.00 86.50 82 SER A C 1
ATOM 636 O O . SER A 1 82 ? 7.677 1.292 -0.110 1.00 86.50 82 SER A O 1
ATOM 638 N N . VAL A 1 83 ? 5.946 2.509 0.649 1.00 85.44 83 VAL A N 1
ATOM 639 C CA . VAL A 1 83 ? 5.874 3.400 -0.520 1.00 85.44 83 VAL A CA 1
ATOM 640 C C . VAL A 1 83 ? 7.182 4.171 -0.694 1.00 85.44 83 VAL A C 1
ATOM 642 O O . VAL A 1 83 ? 7.716 4.219 -1.802 1.00 85.44 83 VAL A O 1
ATOM 645 N N . PHE A 1 84 ? 7.739 4.721 0.387 1.00 87.12 84 PHE A N 1
ATOM 646 C CA . PHE A 1 84 ? 9.022 5.419 0.355 1.00 87.12 84 PHE A CA 1
ATOM 647 C C . PHE A 1 84 ? 10.147 4.519 -0.171 1.00 87.12 84 PHE A C 1
ATOM 649 O O . PHE A 1 84 ? 10.862 4.913 -1.093 1.00 87.12 84 PHE A O 1
ATOM 656 N N . LEU A 1 85 ? 10.266 3.290 0.346 1.00 87.25 85 LEU A N 1
ATOM 657 C CA . LEU A 1 85 ? 11.276 2.329 -0.105 1.00 87.25 85 LEU A CA 1
ATOM 658 C C . LEU A 1 85 ? 11.115 1.992 -1.590 1.00 87.25 85 LEU A C 1
ATOM 660 O O . LEU A 1 85 ? 12.091 2.024 -2.340 1.00 87.25 85 LEU A O 1
ATOM 664 N N . ILE A 1 86 ? 9.889 1.720 -2.038 1.00 85.69 86 ILE A N 1
ATOM 665 C CA . ILE A 1 86 ? 9.583 1.427 -3.443 1.00 85.69 86 ILE A CA 1
ATOM 666 C C . ILE A 1 86 ? 10.008 2.582 -4.353 1.00 85.69 86 ILE A C 1
ATOM 668 O O . ILE A 1 86 ? 10.652 2.352 -5.379 1.00 85.69 86 ILE A O 1
ATOM 672 N N . LEU A 1 87 ? 9.657 3.819 -3.996 1.00 82.81 87 LEU A N 1
ATOM 673 C CA . LEU A 1 87 ? 10.001 4.999 -4.787 1.00 82.81 87 LEU A CA 1
ATOM 674 C C . LEU A 1 87 ? 11.515 5.231 -4.805 1.00 82.81 87 LEU A C 1
ATOM 676 O O . LEU A 1 87 ? 12.087 5.470 -5.871 1.00 82.81 87 LEU A O 1
ATOM 680 N N . TYR A 1 88 ? 12.172 5.107 -3.651 1.00 85.69 88 TYR A N 1
ATOM 681 C CA . TYR A 1 88 ? 13.613 5.296 -3.508 1.00 85.69 88 TYR A CA 1
ATOM 682 C C . TYR A 1 88 ? 14.407 4.275 -4.335 1.00 85.69 88 TYR A C 1
ATOM 684 O O . TYR A 1 88 ? 15.183 4.647 -5.221 1.00 85.69 88 TYR A O 1
ATOM 692 N N . PHE A 1 89 ? 14.157 2.979 -4.126 1.00 85.19 89 PHE A N 1
ATOM 693 C CA . PHE A 1 89 ? 14.829 1.918 -4.877 1.00 85.19 89 PHE A CA 1
ATOM 694 C C . PHE A 1 89 ? 14.421 1.899 -6.350 1.00 85.19 89 PHE A C 1
ATOM 696 O O . PHE A 1 89 ? 15.257 1.634 -7.218 1.00 85.19 89 PHE A O 1
ATOM 703 N N . GLY A 1 90 ? 13.167 2.236 -6.658 1.00 81.12 90 GLY A N 1
ATOM 704 C CA . GLY A 1 90 ? 12.696 2.430 -8.024 1.00 81.12 90 GLY A CA 1
ATOM 705 C C . GLY A 1 90 ? 13.514 3.493 -8.756 1.00 81.12 90 GLY A C 1
ATOM 706 O O . GLY A 1 90 ? 13.996 3.238 -9.861 1.00 81.12 90 GLY A O 1
ATOM 707 N N . LYS A 1 91 ? 13.753 4.650 -8.123 1.00 79.88 91 LYS A N 1
ATOM 708 C CA . LYS A 1 91 ? 14.565 5.741 -8.683 1.00 79.88 91 LYS A CA 1
ATOM 709 C C . LYS A 1 91 ? 16.012 5.308 -8.932 1.00 79.88 91 LYS A C 1
ATOM 711 O O . LYS A 1 91 ? 16.535 5.551 -10.017 1.00 79.88 91 LYS A O 1
ATOM 716 N N . ILE A 1 92 ? 16.635 4.609 -7.979 1.00 81.06 92 ILE A N 1
ATOM 717 C CA . ILE A 1 92 ? 17.998 4.066 -8.134 1.00 81.06 92 ILE A CA 1
ATOM 718 C C . ILE A 1 92 ? 18.080 3.128 -9.343 1.00 81.06 92 ILE A C 1
ATOM 720 O O . ILE A 1 92 ? 18.983 3.249 -10.174 1.00 81.06 92 ILE A O 1
ATOM 724 N N . ARG A 1 93 ? 17.113 2.212 -9.481 1.00 79.50 93 ARG A N 1
ATOM 725 C CA . ARG A 1 93 ? 17.064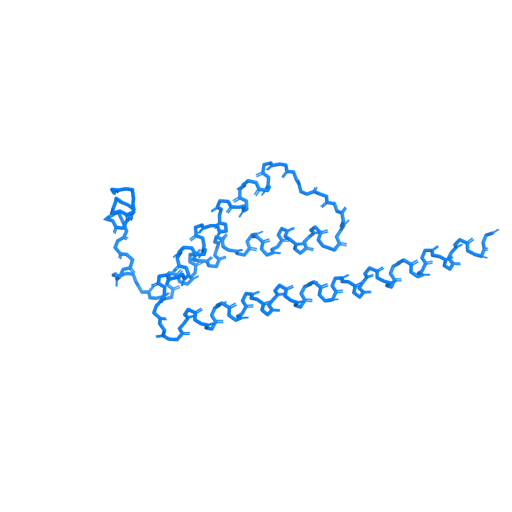 1.272 -10.609 1.00 79.50 93 ARG A CA 1
ATOM 726 C C . ARG A 1 93 ? 16.952 1.996 -11.949 1.00 79.50 93 ARG A C 1
ATOM 728 O O . ARG A 1 93 ? 17.601 1.588 -12.910 1.00 79.50 93 ARG A O 1
ATOM 735 N N . ARG A 1 94 ? 16.162 3.074 -12.005 1.00 73.31 94 ARG A N 1
ATOM 736 C CA . ARG A 1 94 ? 16.036 3.915 -13.204 1.00 73.31 94 ARG A CA 1
ATOM 737 C C . ARG A 1 94 ? 17.350 4.599 -13.558 1.00 73.31 94 ARG A C 1
ATOM 739 O O . ARG A 1 94 ? 17.773 4.468 -14.699 1.00 73.31 94 ARG A O 1
ATOM 746 N N . TYR A 1 95 ? 18.010 5.250 -12.596 1.00 74.88 95 TYR A N 1
ATOM 747 C CA . TYR A 1 95 ? 19.298 5.911 -12.842 1.00 74.88 95 TYR A CA 1
ATOM 748 C C . TYR A 1 95 ? 20.335 4.947 -13.422 1.00 74.88 95 TYR A C 1
ATOM 750 O O . TYR A 1 95 ? 21.001 5.273 -14.403 1.00 74.88 95 TYR A O 1
ATOM 758 N N . LYS A 1 96 ? 20.419 3.732 -12.865 1.00 79.19 96 LYS A N 1
ATOM 759 C CA . LYS A 1 96 ? 21.342 2.702 -13.351 1.00 79.19 96 LYS A CA 1
ATOM 760 C C . LYS A 1 96 ? 21.018 2.242 -14.777 1.00 79.19 96 LYS A C 1
ATOM 762 O O . LYS A 1 96 ? 21.926 1.957 -15.549 1.00 79.19 96 LYS A O 1
ATOM 767 N N . ARG A 1 97 ? 19.736 2.156 -1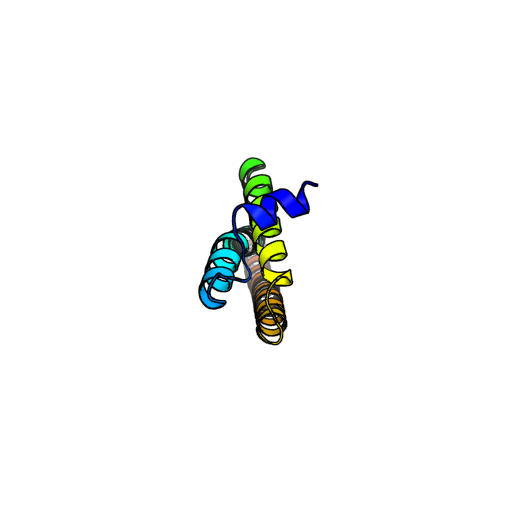5.147 1.00 77.06 97 ARG A N 1
ATOM 768 C CA . ARG A 1 97 ? 19.330 1.778 -16.510 1.00 77.06 97 ARG A CA 1
ATOM 769 C C . ARG A 1 97 ? 19.637 2.886 -17.517 1.00 77.06 97 ARG A C 1
ATOM 771 O O . ARG A 1 97 ? 20.219 2.599 -18.555 1.00 77.06 97 ARG A O 1
ATOM 778 N N . SER A 1 98 ? 19.323 4.139 -17.184 1.00 75.56 98 SER A N 1
ATOM 779 C CA . SER A 1 98 ? 19.619 5.276 -18.061 1.00 75.56 98 SER A CA 1
ATOM 780 C C . SER A 1 98 ? 21.118 5.456 -18.298 1.00 75.56 98 SER A C 1
ATOM 782 O O . SER A 1 98 ? 21.519 5.748 -19.418 1.00 75.56 98 SER A O 1
ATOM 784 N N . SER A 1 99 ? 21.967 5.240 -17.286 1.00 75.69 99 SER A N 1
ATOM 785 C CA . SER A 1 99 ? 23.422 5.345 -17.463 1.00 75.69 99 SER A CA 1
ATOM 786 C C . SER A 1 99 ? 23.979 4.268 -18.401 1.00 75.69 99 SER A C 1
ATOM 788 O O . SER A 1 99 ? 24.874 4.553 -19.191 1.00 75.69 99 SER A O 1
ATOM 790 N N . LEU A 1 100 ? 23.428 3.048 -18.349 1.00 78.19 100 LEU A N 1
ATOM 791 C CA . LEU A 1 100 ? 23.811 1.951 -19.246 1.00 78.19 100 LEU A CA 1
ATOM 792 C C . LEU A 1 100 ? 23.387 2.224 -20.697 1.00 78.19 100 LEU A C 1
ATOM 794 O O . LEU A 1 100 ? 24.166 1.986 -21.615 1.00 78.19 100 LEU A O 1
ATOM 798 N N . GLU A 1 101 ? 22.182 2.758 -20.906 1.00 77.44 101 GLU A N 1
ATOM 799 C CA . GLU A 1 101 ? 21.693 3.133 -22.241 1.00 77.44 101 GLU A CA 1
ATOM 800 C C . GLU A 1 101 ? 22.532 4.263 -22.863 1.00 77.44 101 GLU A C 1
ATOM 802 O O . GLU A 1 101 ? 22.824 4.227 -24.059 1.00 77.44 101 GLU A O 1
ATOM 807 N N . VAL A 1 102 ? 22.975 5.240 -22.061 1.00 76.38 102 VAL A N 1
ATOM 808 C CA . VAL A 1 102 ? 23.883 6.307 -22.518 1.00 76.38 102 VAL A CA 1
ATOM 809 C C . VAL A 1 102 ? 25.254 5.743 -22.909 1.00 76.38 102 VAL A C 1
ATOM 811 O O . VAL A 1 102 ? 25.753 6.079 -23.979 1.00 76.38 102 VAL A O 1
ATOM 814 N N . GLN A 1 103 ? 25.831 4.841 -22.106 1.00 74.38 103 GLN A N 1
ATOM 815 C CA . GLN A 1 103 ? 27.103 4.175 -22.433 1.00 74.38 103 GLN A CA 1
ATOM 816 C C . GLN A 1 103 ? 27.035 3.328 -23.711 1.00 74.38 103 GLN A C 1
ATOM 818 O O . GLN A 1 103 ? 27.995 3.277 -24.472 1.00 74.38 103 GLN A O 1
ATOM 823 N N . GLN A 1 104 ? 25.913 2.653 -23.968 1.00 74.75 104 GLN A N 1
ATOM 824 C CA . GLN A 1 104 ? 25.745 1.883 -25.204 1.00 74.75 104 GLN A CA 1
ATOM 825 C C . GLN A 1 104 ? 25.673 2.782 -26.441 1.00 74.75 104 GLN A C 1
ATOM 827 O O . GLN A 1 104 ? 26.212 2.419 -27.480 1.00 74.75 104 GLN A O 1
ATOM 832 N N . ARG A 1 105 ? 25.046 3.960 -26.332 1.00 71.31 105 ARG A N 1
ATOM 833 C CA . ARG A 1 105 ? 24.979 4.932 -27.434 1.00 71.31 105 ARG A CA 1
ATOM 834 C C . ARG A 1 105 ? 26.302 5.641 -27.707 1.00 71.31 105 ARG A C 1
ATOM 836 O O . ARG A 1 105 ? 26.504 6.056 -28.835 1.00 71.31 105 ARG A O 1
ATOM 843 N N . SER A 1 106 ? 27.175 5.800 -26.711 1.00 70.19 106 SER A N 1
ATOM 844 C CA . SER A 1 106 ? 28.498 6.410 -26.911 1.00 70.19 106 SER A CA 1
ATOM 845 C C . SER A 1 106 ? 29.529 5.466 -27.536 1.00 70.19 106 SER A C 1
ATOM 847 O O . SER A 1 106 ? 30.581 5.928 -27.958 1.00 70.19 106 SER A O 1
ATOM 849 N N . ASN A 1 107 ? 29.260 4.156 -27.541 1.00 69.69 107 ASN A N 1
ATOM 850 C CA . ASN A 1 107 ? 30.151 3.126 -28.088 1.00 69.69 107 ASN A CA 1
ATOM 851 C C . ASN A 1 107 ? 29.774 2.689 -29.522 1.00 69.69 107 ASN A C 1
ATOM 853 O O . ASN A 1 107 ? 30.386 1.756 -30.041 1.00 69.69 107 ASN A O 1
ATOM 857 N N . LEU A 1 108 ? 28.761 3.322 -30.124 1.00 61.06 108 LEU A N 1
ATOM 858 C CA . LEU A 1 108 ? 28.350 3.186 -31.528 1.00 61.06 108 LEU A CA 1
ATOM 859 C C . LEU A 1 108 ? 28.798 4.425 -32.306 1.00 61.06 108 LEU A C 1
ATOM 861 O O . LEU A 1 108 ? 29.198 4.248 -33.475 1.00 61.06 108 LEU A O 1
#